Protein AF-A0A9E1CFB7-F1 (afdb_monomer_lite)

Sequence (85 aa):
MQSISEILAQELNCKQEYIENVIALLDEGNTIPFIARYRKEQHGAMDDTALRTLETRLQYLRNLAQRREEVKSSIAAQEKLTDEL

Structure (mmCIF, N/CA/C/O backbone):
data_AF-A0A9E1CFB7-F1
#
_entry.id   AF-A0A9E1CFB7-F1
#
loop_
_atom_site.group_PDB
_atom_site.id
_atom_site.type_symbol
_atom_site.label_atom_id
_atom_site.label_alt_id
_atom_site.label_comp_id
_atom_site.label_asym_id
_atom_site.label_entity_id
_atom_site.label_seq_id
_atom_site.pdbx_PDB_ins_code
_atom_site.Cartn_x
_atom_site.Cartn_y
_atom_site.Cartn_z
_atom_site.occupancy
_atom_site.B_iso_or_equiv
_atom_site.auth_seq_id
_atom_site.auth_comp_id
_atom_site.auth_asym_id
_atom_site.auth_atom_id
_atom_site.pdbx_PDB_model_num
ATOM 1 N N . MET A 1 1 ? -11.019 14.226 5.091 1.00 72.69 1 MET A N 1
ATOM 2 C CA . MET A 1 1 ? -10.065 13.245 5.653 1.00 72.69 1 MET A CA 1
ATOM 3 C C . MET A 1 1 ? -9.308 12.683 4.474 1.00 72.69 1 MET A C 1
ATOM 5 O O . MET A 1 1 ? -9.979 12.354 3.505 1.00 72.69 1 MET A O 1
ATOM 9 N N . GLN A 1 2 ? -7.978 12.655 4.519 1.00 85.38 2 GLN A N 1
AT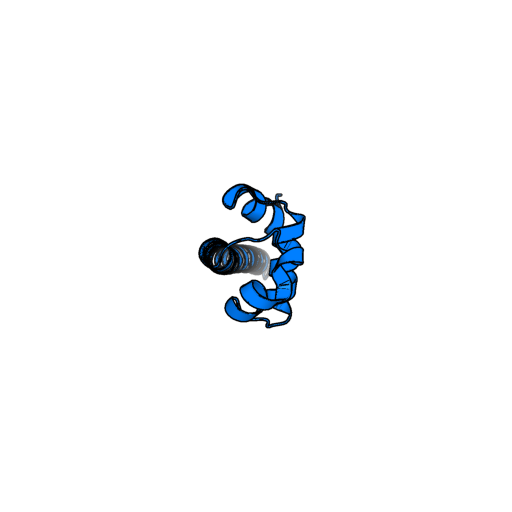OM 10 C CA . GLN A 1 2 ? -7.207 12.134 3.391 1.00 85.38 2 GLN A CA 1
ATOM 11 C C . GLN A 1 2 ? -7.502 10.643 3.178 1.00 85.38 2 GLN A C 1
ATOM 13 O O . GLN A 1 2 ? -7.732 9.914 4.151 1.00 85.38 2 GLN A O 1
ATOM 18 N N . SER A 1 3 ? -7.532 10.204 1.922 1.00 95.56 3 SER A N 1
ATOM 19 C CA . SER A 1 3 ? -7.641 8.788 1.572 1.00 95.56 3 SER A CA 1
ATOM 20 C C . SER A 1 3 ? -6.329 8.052 1.882 1.00 95.56 3 SER A C 1
ATOM 22 O O . SER A 1 3 ? -5.270 8.658 2.052 1.00 95.56 3 SER A O 1
ATOM 24 N N . ILE A 1 4 ? -6.373 6.717 1.935 1.00 97.19 4 ILE A N 1
ATOM 25 C CA . ILE A 1 4 ? -5.151 5.909 2.079 1.00 97.19 4 ILE A CA 1
ATOM 26 C C . ILE A 1 4 ? -4.207 6.134 0.886 1.00 97.19 4 ILE A C 1
ATOM 28 O O . ILE A 1 4 ? -2.998 6.225 1.091 1.00 97.19 4 ILE A O 1
ATOM 32 N N . SER A 1 5 ? -4.739 6.271 -0.336 1.00 97.31 5 SER A N 1
ATOM 33 C CA . SER A 1 5 ? -3.922 6.537 -1.526 1.00 97.31 5 SER A CA 1
ATOM 34 C C . SER A 1 5 ? -3.235 7.903 -1.462 1.00 97.31 5 SER A C 1
ATOM 36 O O . SER A 1 5 ? -2.057 7.995 -1.795 1.00 97.31 5 SER A O 1
ATOM 38 N N . GLU A 1 6 ? -3.915 8.940 -0.965 1.00 97.50 6 GLU A N 1
ATOM 39 C CA . GLU A 1 6 ? -3.341 10.278 -0.764 1.00 97.50 6 GLU A CA 1
ATOM 40 C C . GLU A 1 6 ? -2.206 10.273 0.269 1.00 97.50 6 GLU A C 1
ATOM 42 O O . GLU A 1 6 ? -1.162 10.883 0.035 1.00 97.50 6 GLU A O 1
ATOM 47 N N . ILE A 1 7 ? -2.381 9.562 1.391 1.00 97.69 7 ILE A N 1
ATOM 48 C CA . ILE A 1 7 ? -1.348 9.432 2.432 1.00 97.69 7 ILE A CA 1
ATOM 49 C C . ILE A 1 7 ? -0.110 8.737 1.859 1.00 97.69 7 ILE A C 1
ATOM 51 O O . ILE A 1 7 ? 1.003 9.244 1.978 1.00 97.69 7 ILE A O 1
ATOM 55 N N . LEU A 1 8 ? -0.298 7.597 1.192 1.00 97.81 8 LEU A N 1
ATOM 56 C CA . LEU A 1 8 ? 0.798 6.826 0.602 1.00 97.81 8 LEU A CA 1
ATOM 57 C C . LEU A 1 8 ? 1.518 7.592 -0.514 1.00 97.81 8 LEU A C 1
ATOM 59 O O . LEU A 1 8 ? 2.739 7.507 -0.623 1.00 97.81 8 LEU A O 1
ATOM 63 N N . ALA A 1 9 ? 0.787 8.366 -1.320 1.00 97.06 9 ALA A N 1
ATOM 64 C CA . ALA A 1 9 ? 1.369 9.215 -2.357 1.00 97.06 9 ALA A CA 1
ATOM 65 C C . ALA A 1 9 ? 2.321 10.261 -1.764 1.00 97.06 9 ALA A C 1
ATOM 67 O O . ALA A 1 9 ? 3.407 10.483 -2.301 1.00 97.06 9 ALA A O 1
ATOM 68 N N . GLN A 1 10 ? 1.942 10.858 -0.630 1.00 96.81 10 GLN A N 1
ATOM 69 C CA . GLN A 1 10 ? 2.779 11.807 0.104 1.00 96.81 10 GLN A CA 1
ATOM 70 C C . GLN A 1 10 ? 3.980 11.114 0.765 1.00 96.81 10 GLN A C 1
ATOM 72 O O . GLN A 1 10 ? 5.102 11.592 0.619 1.00 96.81 10 GLN A O 1
ATOM 77 N N . GLU A 1 11 ? 3.771 9.979 1.443 1.00 96.19 11 GLU A N 1
ATOM 78 C CA . GLU A 1 11 ? 4.839 9.221 2.121 1.00 96.19 11 GLU A CA 1
ATOM 79 C C . GLU A 1 11 ? 5.917 8.719 1.148 1.00 96.19 11 GLU A C 1
ATOM 81 O O . GLU A 1 11 ? 7.104 8.747 1.469 1.00 96.19 11 GLU A O 1
ATOM 86 N N . LEU A 1 12 ? 5.511 8.271 -0.044 1.00 95.19 12 LEU A N 1
ATOM 87 C CA . LEU A 1 12 ? 6.407 7.704 -1.057 1.00 95.19 12 LEU A CA 1
ATOM 88 C C . LEU A 1 12 ? 6.849 8.722 -2.113 1.00 95.19 12 LEU A C 1
ATOM 90 O O . LEU A 1 12 ? 7.578 8.355 -3.034 1.00 95.19 12 LEU A O 1
ATOM 94 N N . ASN A 1 13 ? 6.410 9.980 -2.001 1.00 94.81 13 ASN A N 1
ATOM 95 C CA . ASN A 1 13 ? 6.663 11.036 -2.982 1.00 94.81 13 ASN A CA 1
ATOM 96 C C . ASN A 1 13 ? 6.381 10.570 -4.428 1.00 94.81 13 ASN A C 1
ATOM 98 O O . ASN A 1 13 ? 7.214 10.690 -5.328 1.00 94.81 13 ASN A O 1
ATOM 102 N N . CYS A 1 14 ? 5.207 9.976 -4.631 1.00 93.88 14 CYS A N 1
ATOM 103 C CA . CYS A 1 14 ? 4.780 9.386 -5.895 1.00 93.88 14 CYS A CA 1
ATOM 104 C C . CYS A 1 14 ? 3.427 9.953 -6.324 1.00 93.88 14 CYS A C 1
ATOM 106 O O . CYS A 1 14 ? 2.660 10.470 -5.514 1.00 93.88 14 CYS A O 1
ATOM 108 N N . LYS A 1 15 ? 3.097 9.832 -7.615 1.00 96.44 15 LYS A N 1
ATOM 109 C CA . LYS A 1 15 ? 1.757 10.196 -8.092 1.00 96.44 15 LYS A CA 1
ATOM 110 C C . LYS A 1 15 ? 0.714 9.292 -7.441 1.00 96.44 15 LYS A C 1
ATOM 112 O O . LYS A 1 15 ? 0.877 8.074 -7.437 1.00 96.44 15 LYS A O 1
ATOM 117 N N . GLN A 1 16 ? -0.379 9.886 -6.973 1.00 96.75 16 GLN A N 1
ATOM 118 C CA . GLN A 1 16 ? -1.496 9.152 -6.380 1.00 96.75 16 GLN A CA 1
ATOM 119 C C . GLN A 1 16 ? -2.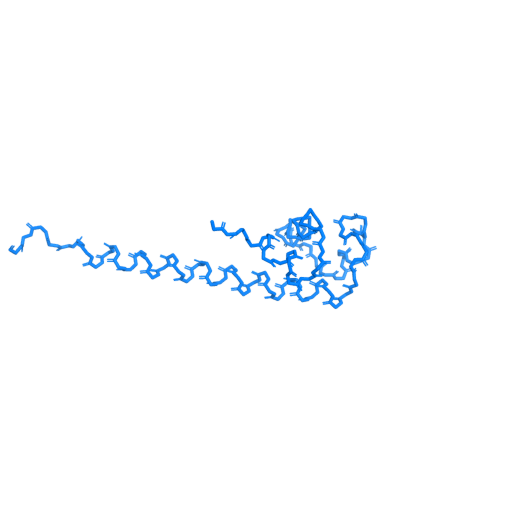063 8.084 -7.324 1.00 96.75 16 GLN A C 1
ATOM 121 O O . GLN A 1 16 ? -2.312 6.970 -6.885 1.00 96.75 16 GLN A O 1
ATOM 126 N N . GLU A 1 17 ? -2.157 8.379 -8.620 1.00 97.56 17 GLU A N 1
ATOM 127 C CA . GLU A 1 17 ? -2.591 7.418 -9.644 1.00 97.56 17 GLU A CA 1
ATOM 128 C C . GLU A 1 17 ? -1.748 6.128 -9.638 1.00 97.56 17 GLU A C 1
ATOM 130 O O . GLU A 1 17 ? -2.282 5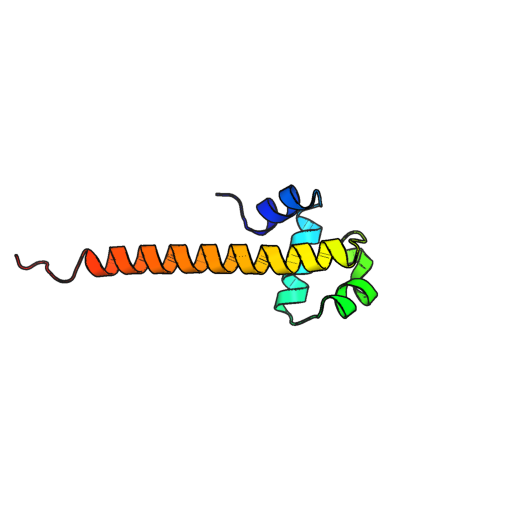.025 -9.710 1.00 97.56 17 GLU A O 1
ATOM 135 N N . TYR A 1 18 ? -0.425 6.240 -9.474 1.00 97.75 18 TYR A N 1
ATOM 136 C CA . TYR A 1 18 ? 0.457 5.071 -9.398 1.00 97.75 18 TYR A CA 1
ATOM 137 C C . TYR A 1 18 ? 0.235 4.264 -8.123 1.00 97.75 18 TYR A C 1
ATOM 139 O O . TYR A 1 18 ? 0.280 3.037 -8.159 1.00 97.75 18 TYR A O 1
ATOM 147 N N . ILE A 1 19 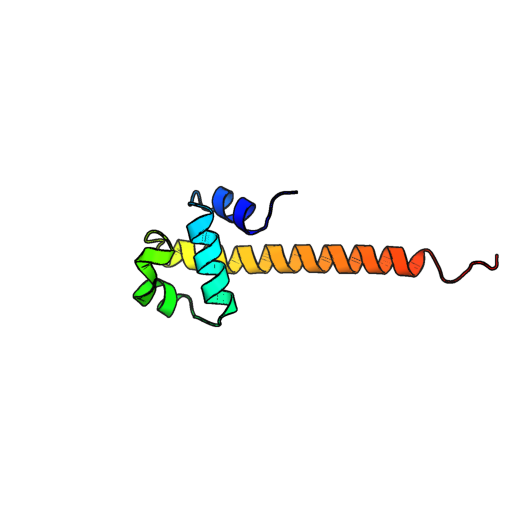? -0.034 4.938 -7.005 1.00 98.06 19 ILE A N 1
ATOM 148 C CA . ILE A 1 19 ? -0.395 4.270 -5.756 1.00 98.06 19 ILE A CA 1
ATOM 149 C C . ILE A 1 19 ? -1.702 3.495 -5.933 1.00 98.06 19 ILE A C 1
ATOM 151 O O . ILE A 1 19 ? -1.771 2.327 -5.565 1.00 98.06 19 ILE A O 1
ATOM 155 N N . GLU A 1 20 ? -2.720 4.123 -6.517 1.00 98.12 20 GLU A N 1
ATOM 156 C CA . GLU A 1 20 ? -4.035 3.515 -6.739 1.00 98.12 20 GLU A CA 1
ATOM 157 C C . GLU A 1 20 ? -3.948 2.289 -7.647 1.00 98.12 20 GLU A C 1
ATOM 159 O O . GLU A 1 20 ? -4.517 1.249 -7.319 1.00 98.12 20 GLU A O 1
ATOM 164 N N . ASN A 1 21 ? -3.154 2.362 -8.716 1.00 98.06 21 ASN A N 1
ATOM 165 C CA . ASN A 1 21 ? -2.907 1.221 -9.591 1.00 98.06 21 ASN A CA 1
ATOM 166 C C . ASN A 1 21 ? -2.225 0.058 -8.854 1.00 98.06 21 ASN A C 1
ATOM 168 O O . ASN A 1 21 ? -2.634 -1.092 -9.006 1.00 98.06 21 ASN A O 1
ATOM 172 N N . VAL A 1 22 ? -1.199 0.328 -8.035 1.00 97.81 22 VAL A N 1
ATOM 173 C CA . VAL A 1 22 ? -0.529 -0.730 -7.257 1.00 97.81 22 VAL A CA 1
ATOM 174 C C . VAL A 1 22 ? -1.479 -1.337 -6.226 1.00 97.81 22 VAL A C 1
ATOM 176 O O . VAL A 1 22 ? -1.500 -2.556 -6.082 1.00 97.81 22 VAL A O 1
ATOM 179 N N . ILE A 1 23 ? -2.289 -0.519 -5.545 1.00 98.19 23 ILE A N 1
ATOM 180 C CA . ILE A 1 23 ? -3.313 -1.003 -4.608 1.00 98.19 23 ILE A CA 1
ATOM 181 C C . ILE A 1 23 ? -4.289 -1.940 -5.325 1.00 98.19 23 ILE A C 1
ATOM 183 O O . ILE A 1 23 ? -4.522 -3.042 -4.838 1.00 98.19 23 ILE A O 1
ATOM 187 N N . ALA A 1 24 ? -4.810 -1.543 -6.490 1.00 98.38 24 ALA A N 1
ATOM 188 C CA . ALA A 1 24 ? -5.737 -2.367 -7.263 1.00 98.38 24 ALA A CA 1
ATOM 189 C C . ALA A 1 24 ? -5.111 -3.714 -7.655 1.00 98.38 24 ALA A C 1
ATOM 191 O O . ALA A 1 24 ? -5.713 -4.763 -7.445 1.00 98.38 24 ALA A O 1
ATOM 192 N N . LEU A 1 25 ? -3.865 -3.707 -8.137 1.00 98.06 25 LEU A N 1
ATOM 193 C CA . LEU A 1 25 ? -3.148 -4.936 -8.481 1.00 98.06 25 LEU A CA 1
ATOM 194 C C . LEU A 1 25 ? -2.941 -5.853 -7.265 1.00 98.06 25 LEU A C 1
ATOM 196 O O . LEU A 1 25 ? -3.077 -7.070 -7.394 1.00 98.06 25 LEU A O 1
ATOM 200 N N . LEU A 1 26 ? -2.607 -5.295 -6.099 1.00 97.94 26 LEU A N 1
ATOM 201 C CA . LEU A 1 26 ? -2.468 -6.061 -4.857 1.00 97.94 26 LEU A CA 1
ATOM 202 C C . LEU A 1 26 ? -3.808 -6.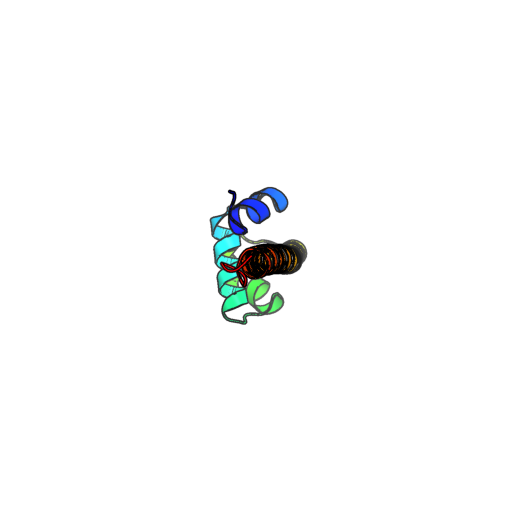660 -4.413 1.00 97.94 26 LEU A C 1
ATOM 204 O O . LEU A 1 26 ? -3.855 -7.822 -4.016 1.00 97.94 26 LEU A O 1
ATOM 208 N N . ASP A 1 27 ? -4.898 -5.902 -4.536 1.00 98.06 27 ASP A N 1
ATOM 209 C CA . ASP A 1 27 ? -6.252 -6.356 -4.200 1.00 98.06 27 ASP A CA 1
ATOM 210 C C . ASP A 1 27 ? -6.755 -7.455 -5.150 1.00 98.06 27 ASP A C 1
ATOM 212 O O . ASP A 1 27 ? -7.474 -8.361 -4.731 1.00 98.06 27 ASP A O 1
ATOM 216 N N . GLU A 1 28 ? -6.317 -7.433 -6.410 1.00 98.00 28 GLU A N 1
ATOM 217 C CA . GLU A 1 28 ? -6.505 -8.522 -7.378 1.00 98.00 28 GLU A CA 1
ATOM 218 C C . GLU A 1 28 ? -5.661 -9.776 -7.059 1.00 98.00 28 GLU A C 1
ATOM 220 O O . GLU A 1 28 ? -5.783 -10.798 -7.735 1.00 98.00 28 GLU A O 1
ATOM 225 N N . GLY A 1 29 ? -4.797 -9.722 -6.040 1.00 97.44 29 GLY A N 1
ATOM 226 C CA . GLY A 1 29 ? -3.948 -10.833 -5.607 1.00 97.44 29 GLY A CA 1
ATOM 227 C C . GLY A 1 29 ? -2.613 -10.938 -6.349 1.00 97.44 29 GLY A C 1
ATOM 228 O O . GLY A 1 29 ? -1.933 -11.964 -6.250 1.00 97.44 29 GLY A O 1
ATOM 229 N N . ASN A 1 30 ? -2.208 -9.905 -7.096 1.00 97.75 30 ASN A N 1
ATOM 230 C CA . ASN A 1 30 ? -0.890 -9.887 -7.725 1.00 97.75 30 ASN A CA 1
ATOM 231 C C . ASN A 1 30 ? 0.210 -9.720 -6.665 1.00 97.75 30 ASN A C 1
ATOM 233 O O . ASN A 1 30 ? 0.069 -8.977 -5.700 1.00 97.75 30 ASN A O 1
ATOM 237 N N . THR A 1 31 ? 1.350 -10.378 -6.873 1.00 96.75 31 THR A N 1
ATOM 238 C CA . THR A 1 31 ? 2.499 -10.289 -5.957 1.00 96.75 31 THR A CA 1
ATOM 239 C C . THR A 1 31 ? 3.443 -9.150 -6.342 1.00 96.75 31 THR A C 1
ATOM 241 O O . THR A 1 31 ? 3.556 -8.807 -7.521 1.00 96.75 31 THR A O 1
ATOM 244 N N . ILE A 1 32 ? 4.208 -8.620 -5.380 1.00 96.25 32 ILE A N 1
ATOM 245 C CA . ILE A 1 32 ? 5.216 -7.577 -5.646 1.00 96.25 32 ILE A CA 1
ATOM 246 C C . ILE A 1 32 ? 6.187 -7.952 -6.781 1.00 96.25 32 ILE A C 1
ATOM 248 O O . ILE A 1 32 ? 6.333 -7.141 -7.698 1.00 96.25 32 ILE A O 1
ATOM 252 N N . PRO A 1 33 ? 6.787 -9.165 -6.828 1.00 95.62 33 PRO A N 1
ATOM 253 C CA . PRO A 1 33 ? 7.669 -9.534 -7.937 1.00 95.62 33 PRO A CA 1
ATOM 254 C C . PRO A 1 33 ? 6.967 -9.536 -9.301 1.00 95.62 33 PRO A C 1
ATOM 256 O O . PRO A 1 33 ? 7.587 -9.223 -10.318 1.00 95.62 33 PRO A O 1
ATOM 259 N N . PHE A 1 34 ? 5.677 -9.888 -9.346 1.00 96.50 34 PHE A N 1
ATOM 260 C CA . PHE A 1 34 ? 4.895 -9.848 -10.579 1.00 96.50 34 PHE A CA 1
ATOM 261 C C . PHE A 1 34 ? 4.631 -8.405 -11.024 1.00 96.50 34 PHE A C 1
ATOM 263 O O . PHE A 1 34 ? 4.867 -8.074 -12.187 1.00 96.50 34 PHE A O 1
ATOM 270 N N . ILE A 1 35 ? 4.197 -7.542 -10.103 1.00 96.38 35 ILE A N 1
ATOM 271 C CA . ILE A 1 35 ? 3.923 -6.124 -10.369 1.00 96.38 35 ILE A CA 1
ATOM 272 C C . ILE A 1 35 ? 5.198 -5.431 -10.872 1.00 96.38 35 ILE A C 1
ATOM 274 O O . ILE A 1 35 ? 5.199 -4.889 -11.978 1.00 96.38 35 ILE A O 1
ATOM 278 N N . ALA A 1 36 ? 6.306 -5.565 -10.137 1.00 94.81 36 ALA A N 1
ATOM 279 C CA . ALA A 1 36 ? 7.596 -4.961 -10.478 1.00 94.81 36 ALA A CA 1
ATOM 280 C C . ALA A 1 36 ? 8.107 -5.378 -11.870 1.00 94.81 36 ALA A C 1
ATOM 282 O O . ALA A 1 36 ? 8.728 -4.597 -12.599 1.00 94.81 36 ALA A O 1
ATOM 283 N N . ARG A 1 37 ? 7.848 -6.632 -12.265 1.00 94.12 37 ARG A N 1
ATOM 284 C CA . ARG A 1 37 ? 8.338 -7.187 -13.531 1.00 94.12 37 ARG A CA 1
ATOM 285 C C . ARG A 1 37 ? 7.421 -6.897 -14.717 1.00 94.12 37 ARG A C 1
ATOM 287 O O . ARG A 1 37 ? 7.935 -6.635 -15.803 1.00 94.12 37 ARG A O 1
ATOM 294 N N . TYR A 1 38 ? 6.102 -6.951 -14.529 1.00 95.44 38 TYR A N 1
ATOM 295 C CA . TYR A 1 38 ? 5.125 -6.997 -15.627 1.00 95.44 38 TYR A CA 1
ATOM 296 C C . TYR A 1 38 ? 4.118 -5.836 -15.645 1.00 95.44 38 TYR A C 1
ATOM 298 O O . TYR A 1 38 ? 3.259 -5.799 -16.531 1.00 95.44 38 TYR A O 1
ATOM 306 N N . ARG A 1 39 ? 4.182 -4.899 -14.690 1.00 95.50 39 ARG A N 1
ATOM 307 C CA . ARG A 1 39 ? 3.244 -3.765 -14.567 1.00 95.50 39 ARG A CA 1
ATOM 308 C C . ARG A 1 39 ? 3.945 -2.409 -14.411 1.00 95.50 39 ARG A C 1
ATOM 310 O O . ARG A 1 39 ? 3.343 -1.466 -13.912 1.00 95.50 39 ARG A O 1
ATOM 317 N N . LYS A 1 40 ? 5.183 -2.290 -14.907 1.00 91.62 40 LYS A N 1
ATOM 318 C CA . LYS A 1 40 ? 6.049 -1.100 -14.760 1.00 91.62 40 LYS A CA 1
ATOM 319 C C . LYS A 1 40 ? 5.385 0.234 -15.101 1.00 91.62 40 LYS A C 1
ATOM 321 O O . LYS A 1 40 ? 5.532 1.199 -14.353 1.00 91.62 40 LYS A O 1
ATOM 326 N N . GLU A 1 41 ? 4.634 0.269 -16.198 1.00 92.62 41 GLU A N 1
ATOM 327 C CA . GLU A 1 41 ? 3.943 1.477 -16.670 1.00 92.62 41 GLU A CA 1
ATOM 328 C C . GLU A 1 41 ? 2.833 1.939 -15.714 1.00 92.62 41 GLU A C 1
ATOM 330 O O . GLU A 1 41 ? 2.537 3.126 -15.637 1.00 92.62 41 GLU A O 1
ATOM 335 N N . GLN A 1 42 ? 2.239 1.022 -14.944 1.00 92.25 42 GLN A N 1
ATOM 336 C CA . GLN A 1 42 ? 1.128 1.341 -14.043 1.00 92.25 42 GLN A CA 1
ATOM 337 C C . GLN A 1 42 ? 1.588 2.010 -12.743 1.00 92.25 42 GLN A C 1
ATOM 339 O O . GLN A 1 42 ? 0.781 2.641 -12.068 1.00 92.25 42 GLN A O 1
ATOM 344 N N . HIS A 1 43 ? 2.874 1.897 -12.399 1.00 92.00 43 HIS A N 1
ATOM 345 C CA . HIS A 1 43 ? 3.427 2.402 -11.143 1.00 92.00 43 HIS A CA 1
ATOM 346 C C . HIS A 1 43 ? 4.619 3.354 -11.339 1.00 92.00 43 HIS A C 1
ATOM 348 O O . HIS A 1 43 ? 5.403 3.572 -10.416 1.00 92.00 43 HIS A O 1
ATOM 354 N N . GLY A 1 44 ? 4.809 3.890 -12.550 1.00 90.31 44 GLY A N 1
ATOM 355 C CA . GLY A 1 44 ? 5.851 4.882 -12.835 1.00 90.31 44 GLY A CA 1
ATOM 356 C C . GLY A 1 44 ? 7.279 4.409 -12.561 1.00 90.31 44 GLY A C 1
ATOM 357 O O . GLY A 1 44 ? 8.111 5.216 -12.159 1.00 90.31 44 GLY A O 1
ATOM 358 N N . ALA A 1 45 ? 7.551 3.112 -12.737 1.00 87.19 45 ALA A N 1
ATOM 359 C CA . ALA A 1 45 ? 8.855 2.497 -12.482 1.00 87.19 45 ALA A CA 1
ATOM 360 C C . ALA A 1 45 ? 9.373 2.577 -11.025 1.00 87.19 45 ALA A C 1
ATOM 362 O O . ALA A 1 45 ? 10.585 2.540 -10.817 1.00 87.19 45 ALA A O 1
ATOM 363 N N . MET A 1 46 ? 8.480 2.616 -10.020 1.00 93.44 46 MET A N 1
ATOM 364 C CA . MET A 1 46 ? 8.828 2.244 -8.633 1.00 93.44 46 MET A CA 1
ATOM 365 C C . MET A 1 46 ? 9.712 0.986 -8.587 1.00 93.44 46 MET A C 1
ATOM 367 O O . MET A 1 46 ? 9.443 0.007 -9.288 1.00 93.44 46 MET A O 1
ATOM 371 N N . ASP A 1 47 ? 10.746 1.012 -7.747 1.00 92.75 47 ASP A N 1
ATOM 372 C CA . ASP A 1 47 ? 11.590 -0.153 -7.497 1.00 92.75 47 ASP A CA 1
ATOM 373 C C . ASP A 1 47 ? 10.947 -1.124 -6.487 1.00 92.75 47 ASP A C 1
ATOM 375 O O . ASP A 1 47 ? 9.929 -0.834 -5.850 1.00 92.75 47 ASP A O 1
ATOM 379 N N . ASP A 1 48 ? 11.552 -2.304 -6.333 1.00 92.62 48 ASP A N 1
ATOM 380 C CA . ASP A 1 48 ? 11.097 -3.333 -5.390 1.00 92.62 48 ASP A CA 1
ATOM 381 C C . ASP A 1 48 ? 10.991 -2.809 -3.947 1.00 92.62 48 ASP A C 1
ATOM 383 O O . ASP A 1 48 ? 10.116 -3.242 -3.194 1.00 92.62 48 ASP A O 1
ATOM 387 N N . THR A 1 49 ? 11.860 -1.877 -3.548 1.00 94.88 49 THR A N 1
ATOM 388 C CA . THR A 1 49 ? 11.865 -1.307 -2.194 1.00 94.88 49 THR A CA 1
ATOM 389 C C . THR A 1 49 ? 10.643 -0.421 -1.980 1.00 94.88 49 THR A C 1
ATOM 391 O O . THR A 1 49 ? 9.952 -0.554 -0.966 1.00 94.88 49 THR A O 1
ATOM 394 N N . ALA A 1 50 ? 10.336 0.446 -2.945 1.00 95.81 50 ALA A N 1
ATOM 395 C CA . ALA A 1 50 ? 9.163 1.306 -2.925 1.00 95.81 50 ALA A CA 1
ATOM 396 C C . ALA A 1 50 ? 7.871 0.477 -2.929 1.00 95.81 50 ALA A C 1
ATOM 398 O O . ALA A 1 50 ? 6.991 0.720 -2.104 1.00 95.81 50 ALA A O 1
ATOM 399 N N . LEU A 1 51 ? 7.788 -0.557 -3.772 1.00 97.25 51 LEU A N 1
ATOM 400 C CA . LEU A 1 51 ? 6.622 -1.443 -3.843 1.00 97.25 51 LEU A CA 1
ATOM 401 C C . LEU A 1 51 ? 6.382 -2.208 -2.528 1.00 97.25 51 LEU A C 1
ATOM 403 O O . LEU A 1 51 ? 5.248 -2.280 -2.055 1.00 97.25 51 LEU A O 1
ATOM 407 N N . ARG A 1 52 ? 7.436 -2.722 -1.879 1.00 97.56 52 ARG A N 1
ATOM 408 C CA . ARG A 1 52 ? 7.320 -3.373 -0.556 1.00 97.56 52 ARG A CA 1
ATOM 409 C C . ARG A 1 52 ? 6.947 -2.397 0.555 1.00 97.56 52 ARG A C 1
ATOM 411 O O . ARG A 1 52 ? 6.191 -2.747 1.465 1.00 97.56 52 ARG A O 1
ATOM 418 N N . THR A 1 53 ? 7.479 -1.178 0.491 1.00 97.88 53 THR A N 1
ATOM 419 C CA . THR A 1 53 ? 7.131 -0.118 1.445 1.00 97.88 53 THR A CA 1
ATOM 420 C C . THR A 1 53 ? 5.654 0.234 1.312 1.00 97.88 53 THR A C 1
ATOM 422 O O . THR A 1 53 ? 4.950 0.282 2.320 1.00 97.88 53 THR A O 1
ATOM 425 N N . LEU A 1 54 ? 5.166 0.387 0.078 1.00 98.06 54 LEU A N 1
ATOM 426 C CA . LEU A 1 54 ? 3.757 0.617 -0.225 1.00 98.06 54 LEU A CA 1
ATOM 427 C C . LEU A 1 54 ? 2.874 -0.486 0.358 1.00 98.06 54 LEU A C 1
ATOM 429 O O . LEU A 1 54 ? 1.957 -0.170 1.107 1.00 98.06 54 LEU A O 1
ATOM 433 N N . GLU A 1 55 ? 3.166 -1.760 0.082 1.00 98.25 55 GLU A N 1
ATOM 434 C CA . GLU A 1 55 ? 2.400 -2.905 0.602 1.00 98.25 55 GLU A CA 1
ATOM 435 C C . GLU A 1 55 ? 2.324 -2.899 2.137 1.00 98.25 55 GLU A C 1
ATOM 437 O O . GLU A 1 55 ? 1.244 -2.996 2.727 1.00 98.25 55 GLU A O 1
ATOM 442 N N . THR A 1 56 ? 3.467 -2.697 2.796 1.00 98.31 56 THR A N 1
ATOM 443 C CA . THR A 1 56 ? 3.554 -2.663 4.263 1.00 98.31 56 THR A CA 1
ATOM 444 C C . THR A 1 56 ? 2.730 -1.512 4.846 1.00 98.31 56 THR A C 1
ATOM 446 O O . THR A 1 56 ? 1.978 -1.689 5.811 1.00 98.31 56 THR A O 1
ATOM 449 N N . ARG A 1 57 ? 2.851 -0.314 4.264 1.00 98.31 57 ARG A N 1
ATOM 450 C CA . ARG A 1 57 ? 2.132 0.883 4.718 1.00 98.31 57 ARG A CA 1
ATOM 451 C C . ARG A 1 57 ? 0.636 0.790 4.432 1.00 98.31 57 ARG A C 1
ATOM 453 O O . ARG A 1 57 ? -0.162 1.134 5.304 1.00 98.31 57 ARG A O 1
ATOM 460 N N . LEU A 1 58 ? 0.251 0.258 3.275 1.00 98.38 58 LEU A N 1
ATOM 461 C CA . LEU A 1 58 ? -1.136 -0.017 2.911 1.00 98.38 58 LEU A CA 1
ATOM 462 C C . LEU A 1 58 ? -1.804 -0.921 3.949 1.00 98.38 58 LEU A C 1
ATOM 464 O O . LEU A 1 58 ? -2.871 -0.579 4.462 1.00 98.38 58 LEU A O 1
ATOM 468 N N . GLN A 1 59 ? -1.157 -2.035 4.306 1.00 98.25 59 GLN A N 1
ATOM 469 C CA . GLN A 1 59 ? -1.697 -2.961 5.300 1.00 98.25 59 GLN A CA 1
ATOM 470 C C . GLN A 1 59 ? -1.851 -2.292 6.670 1.00 98.25 59 GLN A C 1
ATOM 472 O O . GLN A 1 59 ? -2.887 -2.438 7.321 1.00 98.25 59 GLN A O 1
ATOM 477 N N . TYR A 1 60 ? -0.851 -1.518 7.101 1.00 98.31 60 TYR A N 1
ATOM 478 C CA . TYR A 1 60 ? -0.922 -0.769 8.355 1.00 98.31 60 TYR A CA 1
ATOM 479 C C . TYR A 1 60 ? -2.111 0.203 8.380 1.00 98.31 60 TYR A C 1
ATOM 481 O O . TYR A 1 60 ? -2.882 0.215 9.341 1.00 98.31 60 TYR A O 1
ATOM 489 N N . LEU A 1 61 ? -2.283 1.000 7.321 1.00 98.00 61 LEU A N 1
ATOM 490 C CA . LEU A 1 61 ? -3.344 2.004 7.243 1.00 98.00 61 LEU A CA 1
ATOM 491 C C . LEU A 1 61 ? -4.737 1.363 7.182 1.00 98.00 61 LEU A C 1
ATOM 493 O O . LEU A 1 61 ? -5.660 1.858 7.830 1.00 98.00 61 LEU A O 1
ATOM 497 N N . ARG A 1 62 ? -4.889 0.238 6.471 1.00 97.88 62 ARG A N 1
ATOM 498 C CA . ARG A 1 62 ? -6.136 -0.547 6.453 1.00 97.88 62 ARG A CA 1
ATOM 499 C C . ARG A 1 62 ? -6.480 -1.102 7.832 1.00 97.88 62 ARG A C 1
ATOM 501 O O . ARG A 1 62 ? -7.606 -0.920 8.289 1.00 97.88 62 ARG A O 1
ATOM 508 N N . ASN A 1 63 ? -5.506 -1.689 8.529 1.00 98.00 63 ASN A N 1
ATOM 509 C CA . ASN A 1 63 ? -5.700 -2.195 9.890 1.00 98.00 63 ASN A CA 1
ATOM 510 C C . ASN A 1 63 ? -6.090 -1.071 10.861 1.00 98.00 63 ASN A C 1
ATOM 512 O O . ASN A 1 63 ? -6.985 -1.241 11.687 1.00 98.00 63 ASN A O 1
ATOM 516 N N . LEU A 1 64 ? -5.450 0.098 10.751 1.00 96.44 64 LEU A N 1
ATOM 517 C CA . LEU A 1 64 ? -5.784 1.266 11.564 1.00 96.44 64 LEU A CA 1
ATOM 518 C C . LEU A 1 64 ? -7.213 1.756 11.290 1.00 96.44 64 LEU A C 1
ATOM 520 O O . LEU A 1 64 ? -7.954 2.054 12.229 1.00 96.44 64 LEU A O 1
ATOM 524 N N . ALA A 1 65 ? -7.613 1.818 10.017 1.00 95.12 65 ALA A N 1
ATOM 525 C CA . ALA A 1 65 ? -8.961 2.207 9.619 1.00 95.12 65 ALA A CA 1
ATOM 526 C C . ALA A 1 65 ? -10.016 1.224 10.148 1.00 95.12 65 ALA A C 1
ATOM 528 O O . ALA A 1 65 ? -11.012 1.663 10.724 1.00 95.12 65 ALA A O 1
ATOM 529 N N . GLN A 1 66 ? -9.765 -0.083 10.026 1.00 96.25 66 GLN A N 1
ATOM 530 C CA . GLN A 1 66 ? -10.626 -1.127 10.578 1.00 96.25 66 GLN A CA 1
ATOM 531 C C . GLN A 1 66 ? -10.747 -0.993 12.098 1.00 96.25 66 GLN A C 1
ATOM 533 O O . GLN A 1 66 ? -11.854 -0.950 12.630 1.00 96.25 66 GLN A O 1
ATOM 538 N N . ARG A 1 67 ? -9.620 -0.851 12.806 1.00 95.81 67 ARG A N 1
ATOM 539 C CA . ARG A 1 67 ? -9.622 -0.740 14.267 1.00 95.81 67 ARG A CA 1
ATOM 540 C C . ARG A 1 67 ? -10.403 0.477 14.751 1.00 95.81 67 ARG A C 1
ATOM 542 O O . ARG A 1 67 ? -11.096 0.411 15.763 1.00 95.81 67 ARG A O 1
ATOM 549 N N . ARG A 1 68 ? -10.301 1.593 14.030 1.00 93.88 68 ARG A N 1
ATOM 550 C CA . ARG A 1 68 ? -11.076 2.800 14.324 1.00 93.88 68 ARG A CA 1
ATOM 551 C C . ARG A 1 68 ? -12.579 2.550 14.187 1.00 93.88 68 ARG A C 1
ATOM 553 O O . ARG A 1 68 ? -13.334 3.024 15.031 1.00 93.88 68 ARG A O 1
ATOM 560 N N . GLU A 1 69 ? -12.999 1.813 13.161 1.00 93.88 69 GLU A N 1
ATOM 561 C CA . GLU A 1 69 ? -14.411 1.472 12.969 1.00 93.88 69 GLU A CA 1
ATOM 562 C C . GLU A 1 69 ? -14.919 0.520 14.058 1.00 93.88 69 GLU A C 1
ATOM 564 O O . GLU A 1 69 ? -15.976 0.758 14.631 1.00 93.88 69 GLU A O 1
ATOM 569 N N . GLU A 1 70 ? -14.130 -0.489 14.436 1.00 94.12 70 GLU A N 1
ATOM 570 C CA . GLU A 1 70 ? -14.454 -1.387 15.554 1.00 94.12 70 GLU A CA 1
ATOM 571 C C . GLU A 1 70 ? -14.650 -0.625 16.870 1.00 94.12 70 GLU A C 1
ATOM 573 O O . GLU A 1 70 ? -15.612 -0.866 17.597 1.00 94.12 70 GLU A O 1
ATOM 578 N N . VAL A 1 71 ? -13.753 0.317 17.183 1.00 92.00 71 VAL A N 1
ATOM 579 C CA . VAL A 1 71 ? -13.863 1.153 18.388 1.00 92.00 71 VAL A CA 1
ATOM 580 C C . VAL A 1 71 ? -15.128 2.003 18.336 1.00 92.00 71 VAL A C 1
ATOM 582 O O . VAL A 1 71 ? -15.873 2.046 19.313 1.00 92.00 71 VAL A O 1
ATOM 585 N N . LYS A 1 72 ? -15.406 2.637 17.194 1.00 90.94 72 LYS A N 1
ATOM 586 C CA . LYS A 1 72 ? -16.612 3.447 17.004 1.00 90.94 72 LYS A CA 1
ATOM 587 C C . LYS A 1 72 ? -17.885 2.611 17.162 1.00 90.94 72 LYS A C 1
ATOM 589 O O . LYS A 1 72 ? -18.801 3.032 17.862 1.00 90.94 72 LYS A O 1
ATOM 594 N N . SER A 1 73 ? -17.922 1.419 16.568 1.00 90.81 73 SER A N 1
ATOM 595 C CA . SER A 1 73 ? -19.036 0.479 16.707 1.00 90.81 73 SER A CA 1
ATOM 596 C C . SER A 1 73 ? -19.203 -0.002 18.147 1.00 90.81 73 SER A C 1
ATOM 598 O O . SER A 1 73 ? -20.331 -0.156 18.600 1.00 90.81 73 SER A O 1
ATOM 600 N N . SER A 1 74 ? -18.106 -0.233 18.873 1.00 88.81 74 SER A N 1
ATOM 601 C CA . SER A 1 74 ? -18.141 -0.639 20.282 1.00 88.81 74 SER A CA 1
ATOM 602 C C . SER A 1 74 ? -18.716 0.460 21.176 1.00 88.81 74 SER A C 1
ATOM 604 O O . SER A 1 74 ? -19.547 0.171 22.031 1.00 88.81 74 SER A O 1
ATOM 606 N N . ILE A 1 75 ? -18.342 1.723 20.942 1.00 85.19 75 ILE A N 1
ATOM 607 C CA . ILE A 1 75 ? -18.917 2.877 21.652 1.00 85.19 75 ILE A CA 1
ATOM 608 C C . ILE A 1 75 ? -20.413 2.996 21.342 1.00 85.19 75 ILE A C 1
ATOM 610 O O . ILE A 1 75 ? -21.220 3.055 22.262 1.00 85.19 75 ILE A O 1
ATOM 614 N N . ALA A 1 76 ? -20.801 2.937 20.064 1.00 85.62 76 ALA A N 1
ATOM 615 C CA . ALA A 1 76 ? -22.208 3.012 19.666 1.00 85.62 76 ALA A CA 1
ATOM 616 C C . AL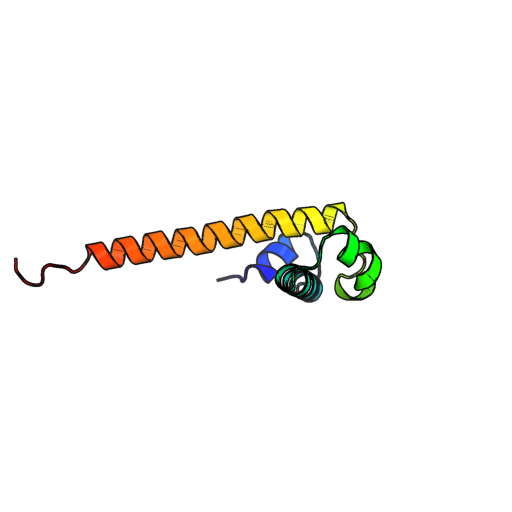A A 1 76 ? -23.057 1.871 20.261 1.00 85.62 76 ALA A C 1
ATOM 618 O O . ALA A 1 76 ? -24.200 2.092 20.654 1.00 85.62 76 ALA A O 1
ATOM 619 N N . ALA A 1 77 ? -22.497 0.661 20.361 1.00 81.06 77 ALA A N 1
ATOM 620 C CA . ALA A 1 77 ? -23.157 -0.480 20.994 1.00 81.06 77 ALA A CA 1
ATOM 621 C C . ALA A 1 77 ? -23.292 -0.321 22.519 1.00 81.06 77 ALA A C 1
ATOM 623 O O . ALA A 1 77 ? -24.267 -0.792 23.099 1.00 81.06 77 ALA A O 1
ATOM 624 N N . GLN A 1 78 ? -22.336 0.350 23.169 1.00 74.25 78 GLN A N 1
ATOM 625 C CA . GLN A 1 78 ? -22.395 0.666 24.600 1.00 74.25 78 GLN A CA 1
ATOM 626 C C . GLN A 1 78 ? -23.359 1.821 24.910 1.00 74.25 78 GLN A C 1
ATOM 628 O O . GLN A 1 78 ? -23.878 1.887 26.020 1.00 74.25 78 GLN A O 1
ATOM 633 N N . GLU A 1 79 ? -23.640 2.702 23.944 1.00 62.84 79 GLU A N 1
ATOM 634 C CA . GLU A 1 79 ? -24.511 3.864 24.142 1.00 62.84 79 GLU A CA 1
ATOM 635 C C . GLU A 1 79 ? -26.023 3.575 24.049 1.00 62.84 79 GLU A C 1
ATOM 637 O O . GLU A 1 79 ? -26.784 4.476 24.387 1.00 62.84 79 GLU A O 1
ATOM 642 N N . LYS A 1 80 ? -26.499 2.363 23.685 1.00 55.53 80 LYS A N 1
ATOM 643 C CA . LYS A 1 80 ? -27.935 1.988 23.783 1.00 55.53 80 LYS A CA 1
ATOM 644 C C . LYS A 1 80 ? -28.226 0.478 23.888 1.00 55.53 80 LYS A C 1
ATOM 646 O O . LYS A 1 80 ? -28.570 -0.173 22.903 1.00 55.53 80 LYS A O 1
ATOM 651 N N . LEU A 1 81 ? -28.270 -0.032 25.121 1.00 48.41 81 LEU A N 1
ATOM 652 C CA . LEU A 1 81 ? -29.219 -1.092 25.510 1.00 48.41 81 LEU A CA 1
ATOM 653 C C . LEU A 1 81 ? -29.897 -0.798 26.863 1.00 48.41 81 LEU A C 1
ATOM 655 O O . LEU A 1 81 ? -30.194 -1.714 27.618 1.00 48.41 81 LEU A O 1
ATOM 659 N N . THR A 1 82 ? -30.178 0.480 27.141 1.00 48.97 82 THR A N 1
ATOM 660 C CA . THR A 1 82 ? -31.221 0.903 28.091 1.00 48.97 82 THR A CA 1
ATOM 661 C C . THR A 1 82 ? -31.826 2.232 27.628 1.00 48.97 82 THR A C 1
ATOM 663 O O . THR A 1 82 ? -31.236 3.287 27.840 1.00 48.97 82 THR A O 1
ATOM 666 N N . ASP A 1 83 ? -33.019 2.173 27.031 1.00 49.12 83 ASP A N 1
ATOM 667 C CA . ASP A 1 83 ? -34.013 3.257 27.133 1.00 49.12 83 ASP A CA 1
ATOM 668 C C . ASP A 1 83 ? -34.914 3.030 28.387 1.00 49.12 83 ASP A C 1
ATOM 670 O O . ASP A 1 83 ? -35.989 3.607 28.500 1.00 49.12 83 ASP A O 1
ATOM 674 N N . GLU A 1 84 ? -34.469 2.203 29.350 1.00 41.97 84 GLU A N 1
ATOM 675 C CA . GLU A 1 84 ? -35.096 1.991 30.670 1.00 41.97 84 GLU A CA 1
ATOM 676 C C . GLU A 1 84 ? -34.070 2.084 31.816 1.00 41.97 84 GLU A C 1
ATOM 678 O O . GLU A 1 84 ? -33.680 1.081 32.416 1.00 41.97 84 GLU A O 1
ATOM 683 N N . LEU A 1 85 ? -33.654 3.307 32.142 1.00 40.22 85 LEU A N 1
ATOM 684 C CA . LEU A 1 85 ? -33.310 3.699 33.513 1.00 40.22 85 LEU A CA 1
ATOM 685 C C . LEU A 1 85 ? -33.998 5.027 33.830 1.00 40.22 85 LEU A C 1
ATOM 687 O O . LEU A 1 85 ? -33.857 5.961 33.008 1.00 40.22 85 LEU A O 1
#

Radius of gyration: 17.77 Å; chains: 1; bounding box: 47×24×50 Å

pLDDT: mean 90.96, std 13.43, range [40.22, 98.38]

Foldseek 3Di:
DDDLLRVLCVVLVFDSQLLVLLVVCVVVVHDLVCCLPPVCVRNVNDDSVSSVVSVVSSVVVVVVVVVVVVVVVVVVVVVDPDPPD

Secondary structure (DSSP, 8-state):
---HHHHHHHHTT--HHHHHHHHHHHHTT--HHHHHHH-GGGGTT--HHHHHHHHHHHHHHHHHHHHHHHHHHHHHHHT-S-S--